Protein AF-A0A4R4WRE8-F1 (afdb_monomer)

Sequence (68 aa):
MDDGEAAGVERIAPETVAALADVDDARLREYADDELLEEYEVERIAALRDLARDARRLNQGMYRWSCV

Organism: NCBI:txid1848329

Solvent-accessible surface area (backbone atoms only — not comparable to full-atom values): 4044 Å² total; per-residue (Å²): 139,79,87,71,69,67,67,43,78,42,76,53,54,68,69,57,39,50,56,41,36,66,60,49,73,66,61,52,49,52,50,34,63,76,68,66,52,52,71,73,55,50,52,51,53,50,51,52,27,51,49,26,39,48,26,60,76,69,76,48,84,54,69,49,78,44,72,110

Foldseek 3Di:
DCPPQDWDKAWDDLVVLVVLLPDDPVNLVVVCVVVVPDPVVSVVSVVSNVVSVVCVVVVHTDMDIDGD

Radius of gyration: 14.89 Å; Cα contacts (8 Å, |Δi|>4): 62; chains: 1; bounding box: 32×26×42 Å

Secondary structure (DSSP, 8-state):
-------EEEEPPHHHHHHHHT--HHHHHHHHHHTT--HHHHHHHHHHHHHHHHHHHTT---EEEE--

pLDDT: mean 91.78, std 13.74, range [44.34, 98.44]

Structure (mmCIF, N/CA/C/O backbone):
data_AF-A0A4R4WRE8-F1
#
_entry.id   AF-A0A4R4WRE8-F1
#
loop_
_atom_site.group_PDB
_atom_site.id
_atom_site.type_symbol
_atom_site.label_atom_id
_atom_site.label_alt_id
_atom_site.label_comp_id
_atom_site.label_asym_id
_atom_site.label_entity_id
_atom_site.label_seq_id
_atom_site.pdbx_PDB_ins_code
_atom_site.Cartn_x
_atom_site.Cartn_y
_atom_site.Cartn_z
_atom_site.occupancy
_atom_site.B_iso_or_equiv
_atom_site.auth_seq_id
_atom_site.auth_comp_id
_atom_site.auth_asym_id
_atom_site.auth_atom_id
_atom_site.pdbx_PDB_model_num
ATOM 1 N N . MET A 1 1 ? -8.234 18.067 -33.402 1.00 44.34 1 MET A N 1
ATOM 2 C CA . MET A 1 1 ? -7.372 17.094 -32.716 1.00 44.34 1 MET A CA 1
ATOM 3 C C . MET A 1 1 ? -7.089 17.717 -31.375 1.00 44.34 1 MET A C 1
ATOM 5 O O . MET A 1 1 ? -6.351 18.687 -31.322 1.00 44.34 1 MET A O 1
ATOM 9 N N . ASP A 1 2 ? -7.859 17.304 -30.379 1.00 47.91 2 ASP A N 1
ATOM 10 C CA . ASP A 1 2 ? -7.630 17.638 -28.980 1.00 47.91 2 ASP A CA 1
ATOM 11 C C . ASP A 1 2 ? -7.173 16.314 -28.378 1.00 47.91 2 ASP A C 1
ATOM 13 O O . ASP A 1 2 ? -7.994 15.417 -28.179 1.00 47.91 2 ASP A O 1
ATOM 17 N N . ASP A 1 3 ? -5.859 16.127 -28.266 1.00 53.75 3 ASP A N 1
ATOM 18 C CA . ASP A 1 3 ? -5.263 14.955 -27.621 1.00 53.75 3 ASP A CA 1
ATOM 19 C C . ASP A 1 3 ? -5.413 15.143 -26.105 1.00 53.75 3 ASP A C 1
ATOM 21 O O . ASP A 1 3 ? -4.449 15.374 -25.381 1.00 53.75 3 ASP A O 1
ATOM 25 N N . GLY A 1 4 ? -6.671 15.161 -25.656 1.00 50.88 4 GLY A N 1
ATOM 26 C CA . GLY A 1 4 ? -7.069 15.442 -24.287 1.00 50.88 4 GLY A CA 1
ATOM 27 C C . GLY A 1 4 ? -6.503 14.388 -23.349 1.00 50.88 4 GLY A C 1
ATOM 28 O O . GLY A 1 4 ? -7.015 13.274 -23.257 1.00 50.88 4 GLY A O 1
ATOM 29 N N . GLU A 1 5 ? -5.433 14.765 -22.670 1.00 56.06 5 GLU A N 1
ATOM 30 C CA . GLU A 1 5 ? -4.750 14.026 -21.623 1.00 56.06 5 GLU A CA 1
ATOM 31 C C . GLU A 1 5 ? -5.744 13.708 -20.488 1.00 56.06 5 GLU A C 1
ATOM 33 O O . GLU A 1 5 ? -6.070 14.534 -19.633 1.00 56.06 5 GLU A O 1
ATOM 38 N N . ALA A 1 6 ? -6.360 12.525 -20.556 1.00 57.22 6 ALA A N 1
ATOM 39 C CA . ALA A 1 6 ? -7.458 12.154 -19.675 1.00 57.22 6 ALA A CA 1
ATOM 40 C C . ALA A 1 6 ? -6.914 11.636 -18.338 1.00 57.22 6 ALA A C 1
ATOM 42 O O . ALA A 1 6 ? -6.565 10.465 -18.192 1.00 57.22 6 ALA A O 1
ATOM 43 N N . ALA A 1 7 ? -6.888 12.514 -17.339 1.00 70.19 7 ALA A N 1
ATOM 44 C CA . ALA A 1 7 ? -6.684 12.142 -15.947 1.00 70.19 7 ALA A CA 1
ATOM 45 C C . ALA A 1 7 ? -7.757 11.128 -15.491 1.00 70.19 7 ALA A C 1
ATOM 47 O O . A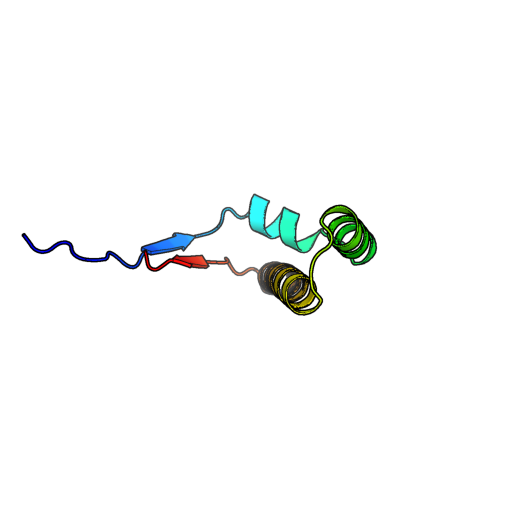LA A 1 7 ? -8.953 11.428 -15.484 1.00 70.19 7 ALA A O 1
ATOM 48 N N . GLY A 1 8 ? -7.330 9.923 -15.103 1.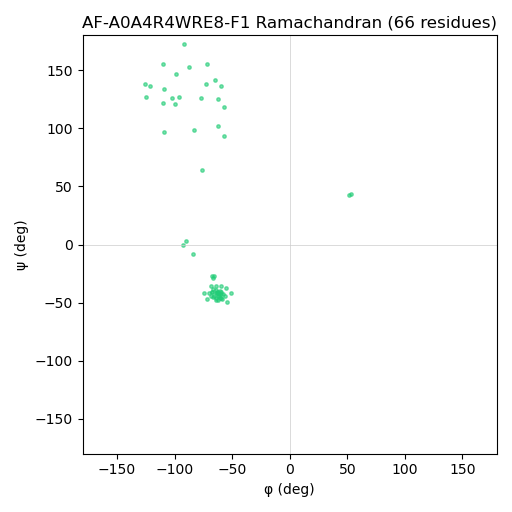00 85.12 8 GLY A N 1
ATOM 49 C CA . GLY A 1 8 ? -8.204 8.816 -14.708 1.00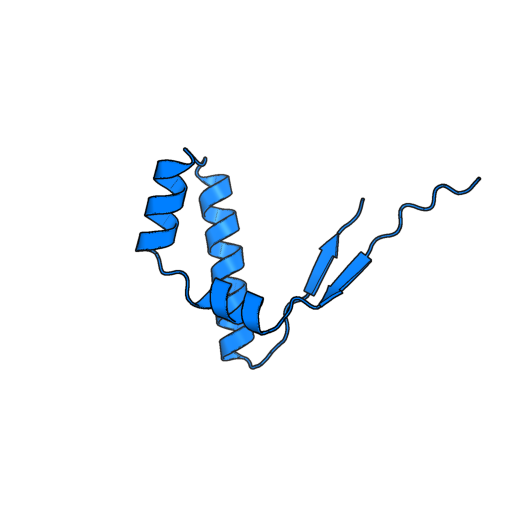 85.12 8 GLY A CA 1
ATOM 50 C C . GLY A 1 8 ? -8.144 8.532 -13.210 1.00 85.12 8 GLY A C 1
ATOM 51 O O . GLY A 1 8 ? -7.060 8.438 -12.636 1.00 85.12 8 GLY A O 1
ATOM 52 N N . VAL A 1 9 ? -9.308 8.369 -12.572 1.00 92.56 9 VAL A N 1
ATOM 53 C CA . VAL A 1 9 ? -9.418 7.882 -11.189 1.00 92.56 9 VAL A CA 1
ATOM 54 C C . VAL A 1 9 ? -10.017 6.481 -11.209 1.00 92.56 9 VAL A C 1
ATOM 56 O O . VAL A 1 9 ? -11.131 6.281 -11.690 1.00 92.56 9 VAL A O 1
ATOM 59 N N . GLU A 1 10 ? -9.289 5.515 -10.662 1.00 95.38 10 GLU A N 1
ATOM 60 C CA . GLU A 1 10 ? -9.679 4.108 -10.624 1.00 95.38 10 GLU A CA 1
ATOM 61 C C . GLU A 1 10 ? -9.752 3.615 -9.182 1.00 95.38 10 GLU A C 1
ATOM 63 O O . GLU A 1 10 ? -8.869 3.890 -8.368 1.00 95.38 10 GLU A O 1
ATOM 68 N N . ARG A 1 11 ? -10.801 2.858 -8.856 1.00 96.56 11 ARG A N 1
ATOM 69 C CA . ARG A 1 11 ? -10.891 2.180 -7.564 1.00 96.56 11 ARG A CA 1
ATOM 70 C C . ARG A 1 11 ? -10.007 0.938 -7.573 1.00 96.56 11 ARG A C 1
ATOM 72 O O . ARG A 1 11 ? -10.191 0.065 -8.412 1.00 96.56 11 ARG A O 1
ATOM 79 N N . ILE A 1 12 ? -9.112 0.831 -6.596 1.00 97.31 12 ILE A N 1
ATOM 80 C CA . ILE A 1 12 ? -8.281 -0.360 -6.412 1.00 97.31 12 ILE A CA 1
ATOM 81 C C . ILE A 1 12 ? -9.152 -1.500 -5.870 1.00 97.31 12 ILE A C 1
ATOM 83 O O . ILE A 1 12 ? -9.994 -1.289 -4.987 1.00 97.31 12 ILE A O 1
ATOM 87 N N . ALA A 1 13 ? -8.948 -2.705 -6.401 1.00 97.25 13 ALA A N 1
ATOM 88 C CA . ALA A 1 13 ? -9.669 -3.893 -5.971 1.00 97.25 13 ALA A CA 1
ATOM 89 C C . ALA A 1 13 ? -9.431 -4.172 -4.467 1.00 97.25 13 ALA A C 1
ATOM 91 O O . ALA A 1 13 ? -8.291 -4.060 -3.999 1.00 97.25 13 ALA A O 1
ATOM 92 N N . PRO A 1 14 ? -10.471 -4.512 -3.680 1.00 96.62 14 PRO A N 1
ATOM 93 C CA . PRO A 1 14 ? -10.332 -4.735 -2.238 1.00 96.62 14 PRO A CA 1
ATOM 94 C C . PRO A 1 14 ? -9.274 -5.782 -1.865 1.00 96.62 14 PRO A C 1
ATOM 96 O O . PRO A 1 14 ? -8.552 -5.603 -0.887 1.00 96.62 14 PRO A O 1
ATOM 99 N N . GLU A 1 15 ? -9.146 -6.846 -2.653 1.00 97.44 15 GLU A N 1
ATOM 100 C CA . GLU A 1 15 ? -8.138 -7.893 -2.488 1.00 97.44 15 GLU A CA 1
ATOM 101 C C . GLU A 1 15 ? -6.710 -7.364 -2.666 1.00 97.44 15 GLU A C 1
ATOM 103 O O . GLU A 1 15 ? -5.809 -7.769 -1.934 1.00 97.44 15 GLU A O 1
ATOM 108 N N . THR A 1 16 ? -6.503 -6.404 -3.569 1.00 97.31 16 THR A N 1
ATOM 109 C CA . THR A 1 16 ? -5.209 -5.738 -3.752 1.00 97.31 16 THR A CA 1
ATOM 110 C C . THR A 1 16 ? -4.886 -4.847 -2.558 1.00 97.31 16 THR A C 1
ATOM 112 O O . THR A 1 16 ? -3.757 -4.859 -2.077 1.00 97.31 16 THR A O 1
ATOM 115 N N . VAL A 1 17 ? -5.874 -4.113 -2.033 1.00 97.81 17 VAL A N 1
ATOM 116 C CA . VAL A 1 17 ? -5.701 -3.310 -0.809 1.00 97.81 17 VAL A CA 1
ATOM 117 C C . VAL A 1 17 ? -5.356 -4.207 0.382 1.00 97.81 17 VAL A C 1
ATOM 119 O O . VAL A 1 17 ? -4.456 -3.883 1.153 1.00 97.81 17 VAL A O 1
ATOM 122 N N . ALA A 1 18 ? -6.028 -5.353 0.520 1.00 97.19 18 ALA A N 1
ATOM 123 C CA . ALA A 1 18 ? -5.733 -6.320 1.573 1.00 97.19 18 ALA A CA 1
ATOM 124 C C . ALA A 1 18 ? -4.307 -6.878 1.452 1.00 97.19 18 ALA A C 1
ATOM 126 O O . ALA A 1 18 ? -3.563 -6.839 2.428 1.00 97.19 18 ALA A O 1
ATOM 127 N N . ALA A 1 19 ? -3.906 -7.302 0.249 1.00 97.31 19 ALA A N 1
ATOM 128 C CA . ALA A 1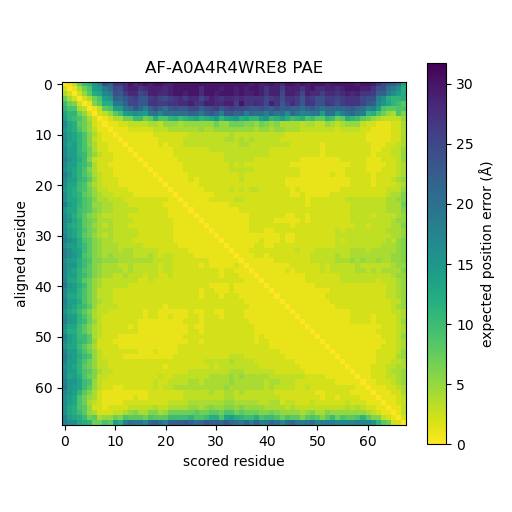 19 ? -2.562 -7.812 -0.007 1.00 97.31 19 ALA A CA 1
ATOM 129 C C . ALA A 1 19 ? -1.475 -6.769 0.297 1.00 97.31 19 ALA A C 1
ATOM 131 O O . ALA A 1 19 ? -0.477 -7.101 0.931 1.00 97.31 19 ALA A O 1
ATOM 132 N N . LEU A 1 20 ? -1.684 -5.504 -0.092 1.00 97.19 20 LEU A N 1
ATOM 133 C CA . LEU A 1 20 ? -0.775 -4.407 0.254 1.00 97.19 20 LEU A CA 1
ATOM 134 C C . LEU A 1 20 ? -0.685 -4.211 1.770 1.00 97.19 20 LEU A C 1
ATOM 136 O O . LEU A 1 20 ? 0.410 -4.067 2.297 1.00 97.19 20 LEU A O 1
ATOM 140 N N . ALA A 1 21 ? -1.814 -4.233 2.480 1.00 97.88 21 ALA A N 1
ATOM 141 C CA . ALA A 1 21 ? -1.839 -4.039 3.928 1.00 97.88 21 ALA A CA 1
ATOM 142 C C . ALA A 1 21 ? -1.132 -5.161 4.715 1.00 97.88 21 ALA A C 1
ATOM 144 O O . ALA A 1 21 ? -0.647 -4.911 5.825 1.00 97.88 21 ALA A O 1
ATOM 145 N N . ASP A 1 22 ? -1.090 -6.373 4.154 1.00 98.12 22 ASP A N 1
ATOM 146 C CA . ASP A 1 22 ? -0.494 -7.570 4.760 1.00 98.12 22 ASP A CA 1
ATOM 147 C C . ASP A 1 22 ? 1.020 -7.693 4.550 1.00 98.12 22 ASP A C 1
ATOM 149 O O . ASP A 1 22 ? 1.652 -8.541 5.178 1.00 98.12 22 ASP A O 1
ATOM 153 N N . VAL A 1 23 ? 1.628 -6.830 3.730 1.00 97.94 23 VAL A N 1
ATOM 154 C CA . VAL A 1 23 ? 3.090 -6.747 3.638 1.00 97.94 23 VAL A CA 1
ATOM 155 C C . VAL A 1 23 ? 3.640 -6.319 5.000 1.00 97.94 23 VAL A C 1
ATOM 157 O O . VAL A 1 23 ? 3.229 -5.297 5.551 1.00 97.94 23 VAL A O 1
ATOM 160 N N . ASP A 1 24 ? 4.563 -7.088 5.567 1.00 97.25 24 ASP A N 1
ATOM 161 C CA . ASP A 1 24 ? 5.260 -6.732 6.803 1.00 97.25 24 ASP A CA 1
ATOM 162 C C . ASP A 1 24 ? 6.568 -5.966 6.521 1.00 97.25 24 ASP A C 1
ATOM 164 O O . ASP A 1 24 ? 6.980 -5.774 5.375 1.00 97.25 24 ASP A O 1
ATOM 168 N N . ASP A 1 25 ? 7.210 -5.456 7.574 1.00 96.56 25 ASP A N 1
ATOM 169 C CA . ASP A 1 25 ? 8.465 -4.705 7.435 1.00 96.56 25 ASP A CA 1
ATOM 170 C C . ASP A 1 25 ? 9.632 -5.585 6.966 1.00 96.56 25 ASP A C 1
ATOM 172 O O . ASP A 1 25 ? 10.571 -5.078 6.355 1.00 96.56 25 ASP A O 1
ATOM 176 N N . ALA A 1 26 ? 9.599 -6.889 7.260 1.00 97.62 26 ALA A N 1
ATOM 177 C CA . ALA A 1 26 ? 10.663 -7.810 6.882 1.00 97.62 26 ALA A CA 1
ATOM 178 C C . ALA A 1 26 ? 10.636 -8.068 5.374 1.00 97.62 26 ALA A C 1
ATOM 180 O O . ALA A 1 26 ? 11.664 -7.918 4.720 1.00 97.62 26 ALA A O 1
ATOM 181 N N . ARG A 1 27 ? 9.454 -8.352 4.818 1.00 97.19 27 ARG A N 1
ATOM 182 C CA . ARG A 1 27 ? 9.244 -8.530 3.382 1.00 97.19 27 ARG A CA 1
ATOM 183 C C . ARG A 1 27 ? 9.519 -7.251 2.602 1.00 97.19 27 ARG A C 1
ATOM 185 O O . ARG A 1 27 ? 10.078 -7.320 1.515 1.00 97.19 27 ARG A O 1
ATOM 192 N N . LEU A 1 28 ? 9.137 -6.088 3.134 1.00 96.56 28 LEU A N 1
ATOM 193 C CA . LEU A 1 28 ? 9.445 -4.815 2.479 1.00 96.56 28 LEU A CA 1
ATOM 194 C C . LEU A 1 28 ? 10.959 -4.582 2.411 1.00 96.56 28 LEU A C 1
ATOM 196 O O . LEU A 1 28 ? 11.454 -4.164 1.370 1.00 96.56 28 LEU A O 1
ATOM 200 N N . ARG A 1 29 ? 11.692 -4.886 3.491 1.00 96.38 29 ARG A N 1
ATOM 201 C CA . ARG A 1 29 ? 13.156 -4.765 3.523 1.00 96.38 29 ARG A CA 1
ATOM 202 C C . ARG A 1 29 ? 13.841 -5.757 2.583 1.00 96.38 29 ARG A C 1
ATOM 204 O O . ARG A 1 29 ? 14.712 -5.345 1.838 1.00 96.38 29 ARG A O 1
ATOM 211 N N . GLU A 1 30 ? 13.407 -7.017 2.583 1.00 98.06 30 GLU A N 1
ATOM 212 C CA . GLU A 1 30 ? 13.885 -8.050 1.650 1.00 98.06 30 GLU A CA 1
ATOM 213 C C . GLU A 1 30 ? 13.728 -7.587 0.195 1.00 98.06 30 GLU A C 1
ATOM 21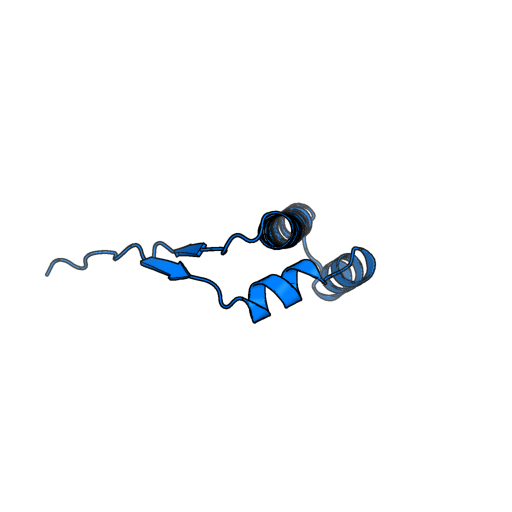5 O O . GLU A 1 30 ? 14.694 -7.581 -0.556 1.00 98.06 30 GLU A O 1
ATOM 220 N N . TYR A 1 31 ? 12.542 -7.090 -0.168 1.00 96.69 31 TYR A N 1
ATOM 221 C CA . TYR A 1 31 ? 12.288 -6.550 -1.504 1.00 96.69 31 TYR A CA 1
ATOM 222 C C . TYR A 1 31 ? 13.165 -5.334 -1.835 1.00 96.69 31 TYR A C 1
ATOM 224 O O . TYR A 1 31 ? 13.654 -5.213 -2.954 1.00 96.69 31 TYR A O 1
ATOM 232 N N . ALA A 1 32 ? 13.368 -4.430 -0.873 1.00 97.56 32 ALA A N 1
ATOM 233 C CA . ALA A 1 32 ? 14.223 -3.264 -1.064 1.00 97.56 32 ALA A CA 1
ATOM 234 C C . ALA A 1 32 ? 15.687 -3.647 -1.316 1.00 97.56 32 ALA A C 1
ATOM 236 O O . ALA A 1 32 ? 16.328 -3.050 -2.180 1.00 97.56 32 ALA A O 1
ATOM 237 N N . ASP A 1 33 ? 16.188 -4.645 -0.587 1.00 97.88 33 ASP A N 1
ATOM 238 C CA . ASP A 1 33 ? 17.544 -5.163 -0.750 1.00 97.88 33 ASP A CA 1
ATOM 239 C C . ASP A 1 33 ? 17.698 -5.899 -2.096 1.00 97.88 33 ASP A C 1
ATOM 241 O O . ASP A 1 33 ? 18.676 -5.665 -2.809 1.00 97.88 33 ASP A O 1
ATOM 245 N N . ASP A 1 34 ? 16.725 -6.740 -2.468 1.00 98.25 34 ASP A N 1
ATOM 246 C CA . ASP A 1 34 ? 16.735 -7.521 -3.715 1.00 98.25 34 ASP A CA 1
ATOM 247 C C . ASP A 1 34 ? 16.697 -6.630 -4.968 1.00 98.25 34 ASP A C 1
ATOM 249 O O . ASP A 1 34 ? 17.426 -6.876 -5.932 1.00 98.25 34 ASP A O 1
ATOM 253 N N . GLU A 1 35 ? 15.877 -5.577 -4.948 1.00 97.88 35 GLU A N 1
ATOM 254 C CA . GLU A 1 35 ? 15.715 -4.642 -6.071 1.00 97.88 35 GLU A CA 1
ATOM 255 C C . GLU A 1 35 ? 16.683 -3.447 -6.008 1.00 97.88 35 GLU A C 1
ATOM 257 O O . GLU A 1 35 ? 16.636 -2.573 -6.874 1.00 97.88 35 GLU A O 1
ATOM 262 N N . LEU A 1 36 ? 17.579 -3.408 -5.011 1.00 97.88 36 LEU A N 1
ATOM 263 C CA . LEU A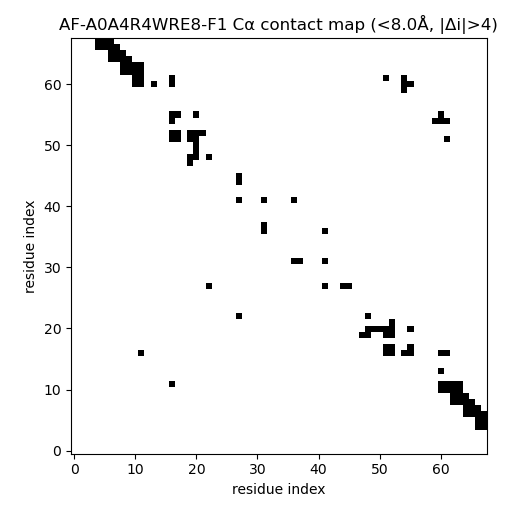 1 36 ? 18.544 -2.322 -4.788 1.00 97.88 36 LEU A CA 1
ATOM 264 C C . LEU A 1 36 ? 17.881 -0.935 -4.762 1.00 97.88 36 LEU A C 1
ATOM 266 O O . LEU A 1 36 ? 18.394 0.022 -5.348 1.00 97.88 36 LEU A O 1
ATOM 270 N N . LEU A 1 37 ? 16.736 -0.842 -4.087 1.00 97.44 37 LEU A N 1
ATOM 271 C CA . LEU A 1 37 ? 15.946 0.381 -4.026 1.00 97.44 37 LEU A CA 1
ATOM 272 C C . LEU A 1 37 ? 16.688 1.495 -3.293 1.00 97.44 37 LEU A C 1
ATOM 274 O O . LEU A 1 37 ? 17.317 1.284 -2.251 1.00 97.44 37 LEU A O 1
ATOM 278 N N . GLU A 1 38 ? 16.534 2.714 -3.792 1.00 98.00 38 GLU A N 1
ATOM 279 C CA . GLU A 1 38 ? 16.971 3.897 -3.066 1.00 98.00 38 GLU A CA 1
ATOM 280 C C . GLU A 1 38 ? 16.050 4.181 -1.870 1.00 98.00 38 GLU A C 1
ATOM 282 O O . GLU A 1 38 ? 14.869 3.828 -1.856 1.00 98.00 38 GLU A O 1
ATOM 287 N N . GLU A 1 39 ? 16.573 4.881 -0.858 1.00 96.69 39 GLU A N 1
ATOM 288 C CA . GLU A 1 39 ? 15.840 5.205 0.376 1.00 96.69 39 GLU A CA 1
ATOM 289 C C . GLU A 1 39 ? 14.468 5.840 0.088 1.00 96.69 39 GLU A C 1
ATOM 291 O O . GLU A 1 39 ? 13.458 5.438 0.669 1.00 96.69 39 GLU A O 1
ATOM 296 N N . TYR A 1 40 ? 14.399 6.752 -0.889 1.00 97.06 40 TYR A N 1
ATOM 297 C CA . TYR A 1 40 ? 13.149 7.413 -1.267 1.00 97.06 40 TYR A CA 1
ATOM 298 C C . TYR A 1 40 ? 12.116 6.451 -1.886 1.00 97.06 40 TYR A C 1
ATOM 300 O O . TYR A 1 40 ? 10.908 6.682 -1.782 1.00 97.06 40 TYR A O 1
ATOM 308 N N . GLU A 1 41 ? 12.549 5.377 -2.548 1.00 97.69 41 GLU A N 1
ATOM 309 C CA . GLU A 1 41 ? 11.656 4.364 -3.120 1.00 97.69 41 GLU A CA 1
ATOM 310 C C . GLU A 1 41 ? 11.079 3.482 -2.012 1.00 97.69 41 GLU A C 1
ATOM 312 O O . GLU A 1 41 ? 9.869 3.229 -1.984 1.00 97.69 41 GLU A O 1
ATOM 317 N N . VAL A 1 42 ? 11.922 3.098 -1.049 1.00 97.62 42 VAL A N 1
ATOM 318 C CA . VAL A 1 42 ? 11.520 2.346 0.147 1.00 97.62 42 VAL A CA 1
ATOM 319 C C . VAL A 1 42 ? 10.476 3.124 0.946 1.00 97.62 42 VAL A C 1
ATOM 321 O O . VAL A 1 42 ? 9.426 2.572 1.289 1.00 97.62 42 VAL A O 1
ATOM 324 N N . GLU A 1 43 ? 10.711 4.416 1.186 1.00 97.81 43 GLU A N 1
ATOM 325 C CA . GLU A 1 43 ? 9.762 5.299 1.874 1.00 97.81 43 GLU A CA 1
ATOM 326 C C . GLU A 1 43 ? 8.407 5.363 1.158 1.00 97.81 43 GLU A C 1
ATOM 328 O O . GLU A 1 43 ? 7.354 5.285 1.797 1.00 97.81 43 GLU A O 1
ATOM 333 N N . ARG A 1 44 ? 8.404 5.453 -0.177 1.00 97.12 44 ARG A N 1
ATOM 334 C CA . ARG A 1 44 ? 7.164 5.504 -0.968 1.00 97.12 44 ARG A CA 1
ATOM 335 C C . ARG A 1 44 ? 6.377 4.200 -0.912 1.00 97.12 44 ARG A C 1
ATOM 337 O O . ARG A 1 44 ? 5.149 4.240 -0.812 1.00 97.12 44 ARG A O 1
ATOM 344 N N . ILE A 1 45 ? 7.055 3.056 -0.975 1.00 96.44 45 ILE A N 1
ATOM 345 C CA . ILE A 1 45 ? 6.407 1.742 -0.870 1.00 96.44 45 ILE A CA 1
ATOM 346 C C . ILE A 1 45 ? 5.858 1.537 0.546 1.00 96.44 45 ILE A C 1
ATOM 348 O O . ILE A 1 45 ? 4.722 1.080 0.703 1.00 96.44 45 ILE A O 1
ATOM 352 N N . ALA A 1 46 ? 6.611 1.938 1.575 1.00 97.94 46 ALA A N 1
ATOM 353 C CA . ALA A 1 46 ? 6.154 1.897 2.961 1.00 97.94 46 ALA A CA 1
ATOM 354 C C . ALA A 1 46 ? 4.908 2.772 3.166 1.00 97.94 46 ALA A C 1
ATOM 356 O O . ALA A 1 46 ? 3.908 2.298 3.707 1.00 97.94 46 ALA A O 1
ATOM 357 N N . ALA A 1 47 ? 4.916 4.000 2.641 1.00 97.94 47 ALA A N 1
ATOM 358 C CA . ALA A 1 47 ? 3.767 4.899 2.694 1.00 97.94 47 ALA A CA 1
ATOM 359 C C . ALA A 1 47 ? 2.533 4.321 1.977 1.00 97.94 47 ALA A C 1
ATOM 361 O O . ALA A 1 47 ? 1.416 4.436 2.483 1.00 97.94 47 ALA A O 1
ATOM 362 N N . LEU A 1 48 ? 2.712 3.659 0.826 1.00 97.62 48 LEU A N 1
ATOM 363 C CA . LEU A 1 48 ? 1.617 2.999 0.106 1.00 97.62 48 LEU A CA 1
ATOM 364 C C . LEU A 1 48 ? 1.004 1.847 0.917 1.00 97.62 48 LEU A C 1
ATOM 366 O O . LEU A 1 48 ? -0.221 1.736 1.015 1.00 97.62 48 LEU A O 1
ATOM 370 N N . ARG A 1 49 ? 1.844 0.994 1.508 1.00 98.19 49 ARG A N 1
ATOM 371 C CA . ARG A 1 49 ? 1.415 -0.092 2.398 1.00 98.19 49 ARG A CA 1
ATOM 372 C C . ARG A 1 49 ? 0.666 0.448 3.612 1.00 98.19 49 ARG A C 1
ATOM 374 O O . ARG A 1 49 ? -0.388 -0.076 3.972 1.00 98.19 49 ARG A O 1
ATOM 381 N N . ASP A 1 50 ? 1.193 1.488 4.247 1.00 98.44 50 ASP A N 1
ATOM 382 C CA . ASP A 1 50 ? 0.590 2.056 5.451 1.00 98.44 50 ASP A CA 1
ATOM 383 C C . ASP A 1 50 ? -0.748 2.742 5.133 1.00 98.44 50 ASP A C 1
ATOM 385 O O . ASP A 1 50 ? -1.719 2.559 5.870 1.00 98.44 50 ASP A O 1
ATOM 389 N N . LEU A 1 51 ? -0.869 3.377 3.962 1.00 98.25 51 LEU A N 1
ATOM 390 C CA . LEU A 1 51 ? -2.153 3.846 3.438 1.00 98.25 51 LEU A CA 1
ATOM 391 C C . LEU A 1 51 ? -3.161 2.696 3.253 1.00 98.25 51 LEU A C 1
ATOM 393 O O . LEU A 1 51 ? -4.336 2.848 3.592 1.00 98.25 51 LEU A O 1
ATOM 397 N N . ALA A 1 52 ? -2.724 1.532 2.763 1.00 98.31 52 ALA A N 1
ATOM 398 C CA . ALA A 1 52 ? -3.585 0.354 2.633 1.00 98.31 52 ALA A CA 1
ATOM 399 C C . ALA A 1 52 ? -4.029 -0.211 3.992 1.00 98.31 52 ALA A C 1
ATOM 401 O O . ALA A 1 52 ? -5.191 -0.600 4.161 1.00 98.31 52 ALA A O 1
ATOM 402 N N . ARG A 1 53 ? -3.139 -0.203 4.991 1.00 98.38 53 ARG A N 1
ATOM 403 C CA . ARG A 1 53 ? -3.472 -0.584 6.373 1.00 98.38 53 ARG A CA 1
ATOM 404 C C . ARG A 1 53 ? -4.523 0.344 6.967 1.00 98.38 53 ARG A C 1
ATOM 406 O O . ARG A 1 53 ? -5.479 -0.1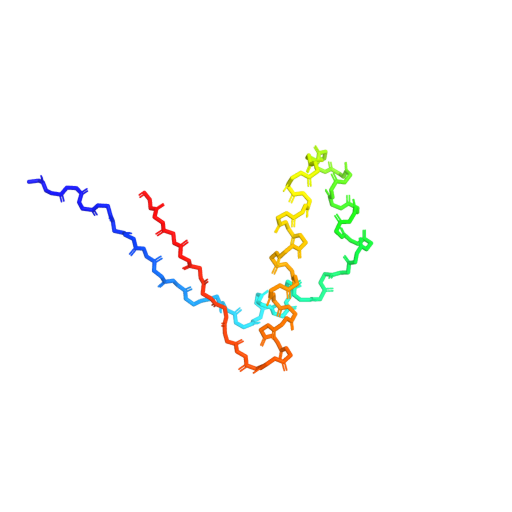43 7.574 1.00 98.38 53 ARG A O 1
ATOM 413 N N . ASP A 1 54 ? -4.385 1.649 6.761 1.00 98.44 54 ASP A N 1
ATOM 414 C CA . ASP A 1 54 ? -5.369 2.629 7.215 1.00 98.44 54 ASP A CA 1
ATOM 415 C C . ASP A 1 54 ? -6.710 2.482 6.499 1.00 98.44 54 ASP A C 1
ATOM 417 O O . ASP A 1 54 ? -7.749 2.446 7.163 1.00 98.4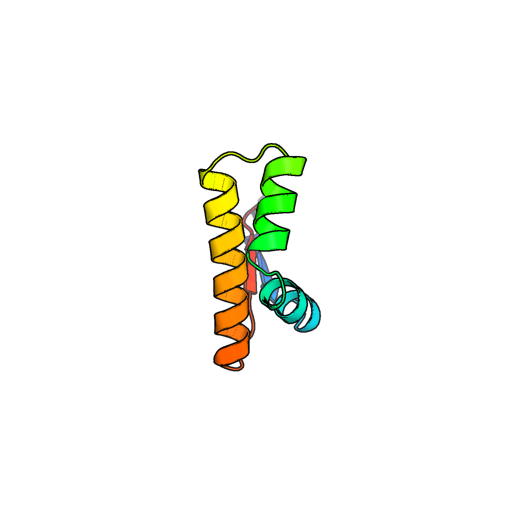4 54 ASP A O 1
ATOM 421 N N . ALA A 1 55 ? -6.708 2.301 5.176 1.00 97.88 55 ALA A N 1
ATOM 422 C CA . ALA A 1 55 ? -7.925 2.040 4.413 1.00 97.88 55 ALA A CA 1
ATOM 423 C C . ALA A 1 55 ? -8.667 0.809 4.958 1.00 97.88 55 ALA A C 1
ATOM 425 O O . ALA A 1 55 ? -9.872 0.870 5.211 1.00 97.88 55 ALA A O 1
ATOM 426 N N . ARG A 1 56 ? -7.945 -0.282 5.251 1.00 96.50 56 ARG A N 1
ATOM 427 C CA . ARG A 1 56 ? -8.525 -1.479 5.876 1.00 96.50 56 ARG A CA 1
ATOM 428 C C . ARG A 1 56 ? -9.063 -1.200 7.280 1.00 96.50 56 ARG A C 1
ATOM 430 O O . ARG A 1 56 ? -10.193 -1.578 7.582 1.00 96.50 56 ARG A O 1
ATOM 437 N N . ARG A 1 57 ? -8.284 -0.524 8.131 1.00 97.62 57 ARG A N 1
ATOM 438 C CA . ARG A 1 57 ? -8.660 -0.174 9.514 1.00 97.62 57 ARG A CA 1
ATOM 439 C C . ARG A 1 57 ? -9.919 0.695 9.571 1.00 97.62 57 ARG A C 1
ATOM 441 O O . ARG A 1 57 ? -10.714 0.553 10.496 1.00 97.62 57 ARG A O 1
ATOM 448 N N . LEU A 1 58 ? -10.093 1.582 8.595 1.00 97.50 58 LEU A N 1
ATOM 449 C CA . LEU A 1 58 ? -11.219 2.511 8.498 1.00 97.50 58 LEU A CA 1
ATOM 450 C C . LEU A 1 58 ? -12.386 1.971 7.654 1.00 97.50 58 LEU A C 1
ATOM 452 O O . LEU A 1 58 ? -13.394 2.662 7.514 1.00 97.50 58 LEU A O 1
ATOM 456 N N . ASN A 1 59 ? -12.272 0.755 7.104 1.00 95.88 59 ASN A N 1
ATOM 457 C CA . ASN A 1 59 ? -13.230 0.171 6.160 1.00 95.88 59 ASN A CA 1
ATOM 458 C C . ASN A 1 59 ? -13.510 1.088 4.946 1.00 95.88 59 ASN A C 1
ATOM 460 O O . ASN A 1 59 ? -14.655 1.296 4.537 1.00 95.88 59 ASN A O 1
ATOM 464 N N . GLN A 1 60 ? -12.447 1.670 4.389 1.00 97.12 60 GLN A N 1
ATOM 465 C CA . GLN A 1 60 ? -12.461 2.567 3.235 1.00 97.12 60 GLN A CA 1
ATOM 466 C C . GLN A 1 60 ? -11.825 1.901 2.007 1.00 97.12 60 GLN A C 1
ATOM 468 O O . GLN A 1 60 ? -11.007 0.990 2.113 1.00 97.12 60 GLN A O 1
ATOM 473 N N . GLY A 1 61 ? -12.212 2.360 0.815 1.00 95.25 61 GLY A N 1
ATOM 474 C CA . GLY A 1 61 ? -11.564 1.962 -0.436 1.00 95.25 61 GLY A CA 1
ATOM 475 C C . GLY A 1 61 ? -10.375 2.862 -0.770 1.00 95.25 61 GLY A C 1
ATOM 476 O O . GLY A 1 61 ? -10.374 4.038 -0.413 1.00 95.25 61 GLY A O 1
ATOM 477 N N . MET A 1 62 ? -9.404 2.327 -1.510 1.00 97.75 62 MET A N 1
ATOM 478 C CA . MET A 1 62 ? -8.323 3.114 -2.107 1.00 97.75 62 MET A CA 1
ATOM 479 C C . MET A 1 62 ? -8.621 3.419 -3.572 1.00 97.75 62 MET A C 1
ATOM 481 O O . MET A 1 62 ? -9.207 2.600 -4.284 1.00 97.75 62 MET A O 1
ATOM 485 N N . TYR A 1 63 ? -8.179 4.588 -4.021 1.00 96.25 63 TYR A N 1
ATOM 486 C CA . TYR A 1 63 ? -8.284 5.015 -5.409 1.00 96.25 63 TYR A CA 1
ATOM 487 C C . TYR A 1 63 ? -6.901 5.398 -5.920 1.00 96.25 63 TYR A C 1
ATOM 489 O O . TYR A 1 63 ? -6.131 6.053 -5.218 1.00 96.25 63 TYR A O 1
ATOM 497 N N . ARG A 1 64 ? -6.597 4.990 -7.148 1.00 94.06 64 ARG A N 1
ATOM 498 C CA . ARG A 1 64 ? -5.423 5.435 -7.887 1.00 94.06 64 ARG A CA 1
ATOM 499 C C . ARG A 1 64 ? -5.845 6.576 -8.794 1.00 94.06 64 ARG A C 1
ATOM 501 O O . ARG A 1 64 ? -6.773 6.422 -9.583 1.00 94.06 64 ARG A O 1
ATOM 508 N N . TRP A 1 65 ? -5.136 7.690 -8.699 1.00 93.75 65 TRP A N 1
ATOM 509 C CA . TRP A 1 65 ? -5.205 8.751 -9.689 1.00 93.75 65 TRP A CA 1
ATOM 510 C C . TRP A 1 65 ? -3.977 8.656 -10.589 1.00 93.75 65 TRP A C 1
ATOM 512 O O . TRP A 1 65 ? -2.851 8.614 -10.094 1.00 93.75 65 TRP A O 1
ATOM 522 N N . SER A 1 66 ? -4.195 8.586 -11.896 1.00 89.25 66 SER A N 1
ATOM 523 C CA . SER A 1 66 ? -3.135 8.628 -12.899 1.00 89.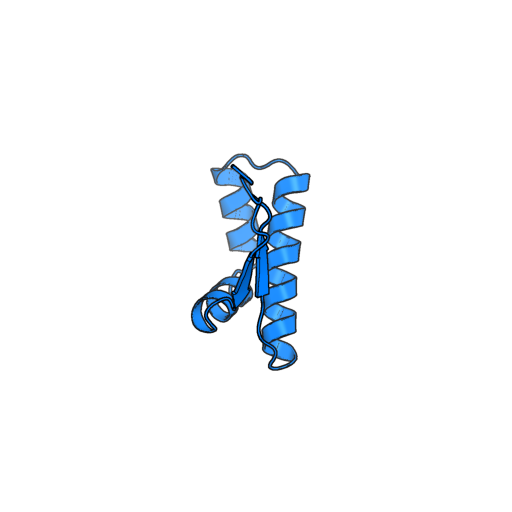25 66 SER A CA 1
ATOM 524 C C . SER A 1 66 ? -3.429 9.741 -13.892 1.00 89.25 66 SER A C 1
ATOM 526 O O . SER A 1 66 ? -4.515 9.784 -14.473 1.00 89.25 66 SER A O 1
ATOM 528 N N . CYS A 1 67 ? -2.455 10.622 -14.085 1.00 83.62 67 CYS A N 1
ATOM 529 C CA . CYS A 1 67 ? -2.376 11.489 -15.250 1.00 83.62 67 CYS A CA 1
ATOM 530 C C . CYS A 1 67 ? -1.374 10.825 -16.194 1.00 83.62 67 CYS A C 1
ATOM 532 O O . CYS A 1 67 ? -0.258 10.526 -15.757 1.00 83.62 67 CYS A O 1
ATOM 534 N N . VAL A 1 68 ? -1.816 10.492 -17.406 1.00 64.06 68 VAL A N 1
ATOM 535 C CA . VAL A 1 68 ? -0.887 10.237 -18.519 1.00 64.06 68 VAL A CA 1
ATOM 536 C C . VAL A 1 68 ? -0.359 11.554 -19.046 1.00 64.06 68 VAL A C 1
ATOM 538 O O . VAL A 1 68 ? -1.011 12.563 -18.707 1.00 64.06 68 VAL A O 1
#

Mean predicted aligned error: 5.35 Å